Protein AF-A0A7V6UQ34-F1 (afdb_monomer_lite)

Radius of gyration: 12.02 Å; chains: 1; bounding box: 27×30×29 Å

pLDDT: mean 89.64, std 3.93, range [78.12, 95.5]

Secondary structure (DSSP, 8-state):
--HHHHHHHT-EEESEETTEEPPTTTT-S-EEE--TTT-GGGGSHHHHTT--BS-------

Foldseek 3Di:
DDPVVCVVQVWDWDQDDPNHGADLVGLDRTWTDGPCVVDVVCPDPVNVVVGDGPDDDDDDD

Structure (mmCIF, N/CA/C/O backbone):
data_AF-A0A7V6UQ34-F1
#
_entry.id   AF-A0A7V6UQ34-F1
#
loop_
_atom_site.group_PDB
_atom_site.id
_atom_site.type_symbol
_atom_site.label_atom_id
_atom_site.label_alt_id
_atom_site.label_comp_id
_atom_site.label_asym_id
_atom_site.label_entity_id
_atom_site.label_seq_id
_atom_site.pdbx_PDB_ins_code
_atom_site.Cartn_x
_atom_site.Cartn_y
_atom_site.Cartn_z
_atom_site.occupancy
_atom_site.B_iso_or_equiv
_atom_site.auth_seq_id
_atom_site.auth_comp_id
_atom_site.auth_asym_id
_atom_site.auth_atom_id
_atom_site.pdbx_PDB_model_num
ATOM 1 N N . ILE A 1 1 ? 7.206 9.546 -4.181 1.00 78.62 1 ILE A N 1
ATOM 2 C CA . ILE A 1 1 ? 6.706 8.408 -4.988 1.00 78.62 1 ILE A CA 1
ATOM 3 C C . ILE A 1 1 ? 5.980 9.038 -6.155 1.00 78.62 1 ILE A C 1
ATOM 5 O O . ILE A 1 1 ? 5.258 9.992 -5.902 1.00 78.62 1 ILE A O 1
ATOM 9 N N . ASP A 1 2 ? 6.230 8.605 -7.385 1.00 86.25 2 ASP A N 1
ATOM 10 C CA . ASP A 1 2 ? 5.551 9.201 -8.537 1.00 86.25 2 ASP A CA 1
ATOM 11 C C . ASP A 1 2 ? 4.096 8.701 -8.588 1.00 86.25 2 ASP A C 1
ATOM 13 O O . ASP A 1 2 ? 3.847 7.500 -8.467 1.00 86.25 2 ASP A O 1
ATOM 17 N N . ILE A 1 3 ? 3.130 9.608 -8.751 1.00 86.50 3 ILE A N 1
ATOM 18 C CA . ILE A 1 3 ? 1.704 9.268 -8.837 1.00 86.50 3 ILE A CA 1
ATOM 19 C C . ILE A 1 3 ? 1.413 8.339 -10.026 1.00 86.50 3 ILE A C 1
ATOM 21 O O . ILE A 1 3 ? 0.542 7.472 -9.941 1.00 86.50 3 ILE A O 1
ATOM 25 N N . ALA A 1 4 ? 2.185 8.450 -11.112 1.00 90.31 4 ALA A N 1
ATOM 26 C CA . ALA A 1 4 ? 2.051 7.574 -12.269 1.00 90.31 4 ALA A CA 1
ATOM 27 C C . ALA A 1 4 ? 2.372 6.109 -11.923 1.00 90.31 4 ALA A C 1
ATOM 29 O O . ALA A 1 4 ? 1.805 5.193 -12.525 1.00 90.31 4 ALA A O 1
ATOM 30 N N . GLU A 1 5 ? 3.225 5.861 -10.920 1.00 88.88 5 GLU A N 1
ATOM 31 C CA . GLU A 1 5 ? 3.514 4.504 -10.446 1.00 88.88 5 GLU A CA 1
ATOM 32 C C . GLU A 1 5 ? 2.288 3.854 -9.799 1.00 88.88 5 GLU A C 1
ATOM 34 O O . GLU A 1 5 ? 2.105 2.645 -9.935 1.00 88.88 5 GLU A O 1
ATOM 39 N N . PHE A 1 6 ? 1.417 4.627 -9.142 1.00 90.12 6 PHE A N 1
ATOM 40 C CA . PHE A 1 6 ? 0.206 4.071 -8.534 1.00 90.12 6 PHE A CA 1
ATOM 41 C C . PHE A 1 6 ? -0.719 3.471 -9.587 1.00 90.12 6 PHE A C 1
ATOM 43 O O . PHE A 1 6 ? -1.183 2.342 -9.422 1.00 90.12 6 PHE A O 1
ATOM 50 N N . ALA A 1 7 ? -0.922 4.190 -10.693 1.00 90.06 7 ALA A N 1
ATOM 51 C CA . ALA A 1 7 ? -1.703 3.698 -11.821 1.00 90.06 7 ALA A CA 1
ATOM 52 C C . ALA A 1 7 ? -1.003 2.528 -12.530 1.00 90.06 7 ALA A C 1
ATOM 54 O O . ALA A 1 7 ? -1.646 1.533 -12.853 1.00 90.06 7 ALA A O 1
ATOM 55 N N . ARG A 1 8 ? 0.319 2.618 -12.729 1.00 92.38 8 ARG A N 1
ATOM 56 C CA . ARG A 1 8 ? 1.117 1.575 -13.394 1.00 92.38 8 ARG A CA 1
ATOM 57 C C . ARG A 1 8 ? 1.066 0.232 -12.664 1.00 92.38 8 ARG A C 1
ATOM 59 O O . ARG A 1 8 ? 0.997 -0.801 -13.322 1.00 92.38 8 ARG A O 1
ATOM 66 N N . PHE A 1 9 ? 1.144 0.248 -11.335 1.00 93.38 9 PHE A N 1
ATOM 67 C CA . PHE A 1 9 ? 1.214 -0.968 -10.521 1.00 93.38 9 PHE A CA 1
ATOM 68 C C . PHE A 1 9 ? -0.113 -1.383 -9.904 1.00 93.38 9 PHE A C 1
ATOM 70 O O . PHE A 1 9 ? -0.140 -2.379 -9.196 1.00 93.38 9 PHE A O 1
ATOM 77 N N . GLY A 1 10 ? -1.194 -0.624 -10.097 1.00 92.69 10 GLY A N 1
ATOM 78 C CA . GLY A 1 10 ? -2.459 -0.909 -9.421 1.00 92.69 10 GLY A CA 1
ATOM 79 C C . GLY A 1 10 ? -2.315 -0.885 -7.897 1.00 92.69 10 GLY A C 1
ATOM 80 O O . GLY A 1 10 ? -2.788 -1.790 -7.212 1.00 92.69 10 GLY A O 1
ATOM 81 N N . VAL A 1 11 ? -1.619 0.125 -7.366 1.00 93.19 11 VAL A N 1
ATOM 82 C CA . VAL A 1 11 ? -1.460 0.300 -5.915 1.00 93.19 11 VAL A CA 1
ATOM 83 C C . VAL A 1 11 ? -2.827 0.530 -5.285 1.00 93.19 11 VAL A C 1
ATOM 85 O O . VAL A 1 11 ? -3.610 1.350 -5.764 1.00 93.19 11 VAL A O 1
ATOM 88 N N . ILE A 1 12 ? -3.100 -0.172 -4.187 1.00 93.06 12 ILE A N 1
ATOM 89 C CA . ILE A 1 12 ? -4.364 -0.054 -3.457 1.00 93.06 12 ILE A CA 1
ATOM 90 C C . ILE A 1 12 ? -4.144 0.491 -2.051 1.00 93.06 12 ILE A C 1
ATOM 92 O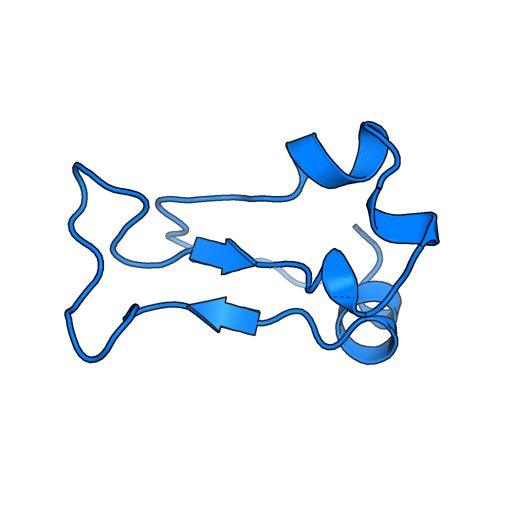 O . ILE A 1 12 ? -3.084 0.315 -1.447 1.00 93.06 12 ILE A O 1
ATOM 96 N N . VAL A 1 13 ? -5.197 1.099 -1.509 1.00 93.62 13 VAL A N 1
ATOM 97 C CA . VAL A 1 13 ? -5.325 1.350 -0.074 1.00 93.62 13 VAL A CA 1
ATOM 98 C C . VAL A 1 13 ? -6.253 0.285 0.498 1.00 93.62 13 VAL A C 1
ATOM 100 O O . VAL A 1 13 ? -7.460 0.295 0.257 1.00 93.62 13 VAL A O 1
ATOM 103 N N . ALA A 1 14 ? -5.682 -0.661 1.235 1.00 94.31 14 ALA A N 1
ATOM 104 C CA . ALA A 1 14 ? -6.425 -1.715 1.901 1.00 94.31 14 ALA A CA 1
ATOM 105 C C . ALA A 1 14 ? -6.960 -1.219 3.252 1.00 94.31 14 ALA A C 1
ATOM 107 O O . ALA A 1 14 ? -6.226 -0.625 4.043 1.00 94.31 14 ALA A O 1
ATOM 108 N N . TYR A 1 15 ? -8.234 -1.507 3.519 1.00 94.12 15 TYR A N 1
ATOM 109 C CA . TYR A 1 15 ? -8.879 -1.330 4.829 1.00 94.12 15 TYR A CA 1
ATOM 110 C C . TYR A 1 15 ? -9.352 -2.663 5.435 1.00 94.12 15 TYR A C 1
ATOM 112 O O . TYR A 1 15 ? -9.729 -2.733 6.606 1.00 94.12 15 TYR A O 1
ATOM 120 N N . GLN A 1 16 ? -9.332 -3.733 4.638 1.00 94.56 16 GLN A N 1
ATOM 121 C CA . GLN A 1 16 ? -9.691 -5.090 5.030 1.00 94.56 16 GLN A CA 1
ATOM 122 C C . GLN A 1 16 ? -8.802 -6.111 4.315 1.00 94.56 16 GLN A C 1
ATOM 124 O O . GLN A 1 16 ? -8.324 -5.854 3.210 1.00 94.56 16 GLN A O 1
ATOM 129 N N . MET A 1 17 ? -8.626 -7.274 4.935 1.00 93.75 17 MET A N 1
ATOM 130 C CA . MET A 1 17 ? -7.922 -8.432 4.391 1.00 93.75 17 MET A CA 1
ATOM 131 C C . MET A 1 17 ? -8.705 -9.692 4.762 1.00 93.75 17 MET A C 1
ATOM 133 O O . MET A 1 17 ? -9.163 -9.821 5.897 1.00 93.75 17 MET A O 1
ATOM 137 N N . ASP A 1 18 ? -8.924 -10.586 3.796 1.00 94.56 18 ASP A N 1
ATOM 138 C CA . ASP A 1 18 ? -9.710 -11.819 3.974 1.00 94.56 18 ASP A CA 1
ATOM 139 C C . ASP A 1 18 ? -11.092 -11.587 4.620 1.00 94.56 18 ASP A C 1
ATOM 141 O O . ASP A 1 18 ? -11.549 -12.338 5.484 1.00 94.56 18 ASP A O 1
ATOM 145 N N . GLY A 1 19 ? -11.752 -10.490 4.232 1.00 95.50 19 GLY A N 1
ATOM 146 C CA . GLY A 1 19 ? -13.066 -10.089 4.746 1.00 95.50 19 GLY A CA 1
ATOM 147 C C . GLY A 1 19 ? -13.064 -9.528 6.173 1.00 95.50 19 GLY A C 1
ATOM 148 O O . GLY A 1 19 ? -14.134 -9.268 6.723 1.00 95.50 19 GLY A O 1
ATOM 149 N N . LYS A 1 20 ? -11.892 -9.333 6.793 1.00 95.19 20 LYS A N 1
ATOM 150 C CA . LYS A 1 20 ? -11.750 -8.763 8.140 1.00 95.19 20 LYS A CA 1
ATOM 151 C C . LYS A 1 20 ? -11.128 -7.365 8.080 1.00 95.19 20 LYS A C 1
ATOM 153 O O . LYS A 1 20 ? -10.155 -7.178 7.351 1.00 95.19 20 LYS A O 1
ATOM 158 N N . PRO A 1 21 ? -11.632 -6.386 8.852 1.00 94.31 21 PRO A N 1
ATOM 159 C CA . PRO A 1 21 ? -11.004 -5.071 8.950 1.00 94.31 21 PRO A CA 1
ATOM 160 C C . PRO A 1 21 ? -9.564 -5.161 9.461 1.00 94.31 21 PRO A C 1
ATOM 162 O O . PRO A 1 21 ? -9.272 -5.943 10.368 1.00 94.31 21 PRO A O 1
ATOM 165 N N . LEU A 1 22 ? -8.679 -4.325 8.917 1.00 93.69 22 LEU A N 1
ATOM 166 C CA . LEU A 1 22 ? -7.322 -4.181 9.436 1.00 93.69 22 LEU A CA 1
ATOM 167 C C . LEU A 1 22 ? -7.356 -3.446 10.782 1.00 93.69 22 LEU A C 1
ATOM 169 O O . LEU A 1 22 ? -7.952 -2.374 10.912 1.00 93.69 22 LEU A O 1
ATOM 173 N N . LEU A 1 23 ? -6.693 -4.008 11.790 1.00 91.94 23 LEU A N 1
ATOM 174 C CA . LEU A 1 23 ? -6.623 -3.418 13.127 1.00 91.94 23 LEU A CA 1
ATOM 175 C C . LEU A 1 23 ? -5.417 -2.476 13.235 1.00 91.94 23 LEU A C 1
ATOM 177 O O . LEU A 1 23 ? -4.397 -2.733 12.602 1.00 91.94 23 LEU A O 1
ATOM 181 N N . PRO A 1 24 ? -5.44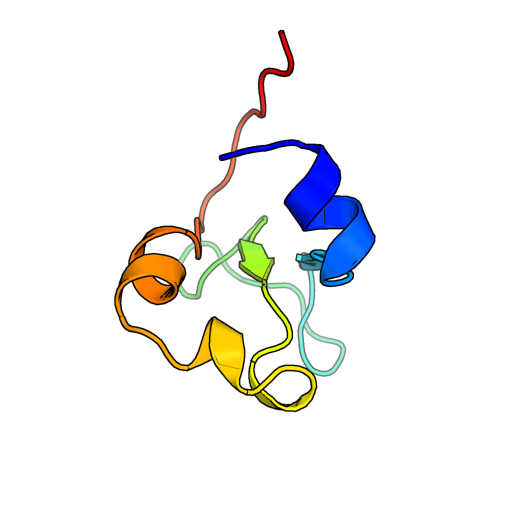4 -1.435 14.086 1.00 88.94 24 PRO A N 1
ATOM 182 C CA . PRO A 1 24 ? -4.281 -0.562 14.293 1.00 88.94 24 PRO A CA 1
ATOM 183 C C . PRO A 1 24 ? -3.003 -1.304 14.715 1.00 88.94 24 PRO A C 1
ATOM 185 O O . PRO A 1 24 ? -1.898 -0.863 14.401 1.00 88.94 24 PRO A O 1
ATOM 188 N N . SER A 1 25 ? -3.162 -2.431 15.415 1.00 89.69 25 SER A N 1
ATOM 189 C CA . SER A 1 25 ? -2.080 -3.333 15.820 1.00 89.69 25 SER A CA 1
ATOM 190 C C . SER A 1 25 ? -1.544 -4.204 14.680 1.00 89.69 25 SER A C 1
ATOM 192 O O . SER A 1 25 ? -0.456 -4.755 14.809 1.00 89.69 25 SER A O 1
ATOM 194 N N . ASP A 1 26 ? -2.293 -4.346 13.585 1.00 84.88 26 ASP A N 1
ATOM 195 C CA . ASP A 1 26 ? -1.926 -5.142 12.414 1.00 84.88 26 ASP A CA 1
ATOM 196 C C . ASP A 1 26 ? -2.252 -4.387 11.118 1.00 84.88 26 ASP A C 1
ATOM 198 O O . ASP A 1 26 ? -3.265 -4.619 10.458 1.00 84.88 26 ASP A O 1
ATOM 202 N N . LYS A 1 27 ? -1.366 -3.438 10.787 1.00 87.12 27 LYS A N 1
ATOM 203 C CA . LYS A 1 27 ? -1.322 -2.677 9.521 1.00 87.12 27 LYS A CA 1
ATOM 204 C C . LYS A 1 27 ? -2.547 -1.801 9.224 1.00 87.12 27 LYS A C 1
ATOM 206 O O . LYS A 1 27 ? -2.593 -1.166 8.181 1.00 87.12 27 LYS A O 1
ATOM 211 N N . GLY A 1 28 ? -3.512 -1.703 10.129 1.00 88.06 28 GLY A N 1
ATOM 212 C CA . GLY A 1 28 ? -4.693 -0.861 9.973 1.00 88.06 28 GLY A CA 1
ATOM 213 C C . GLY A 1 28 ? -4.508 0.585 10.448 1.00 88.06 28 GLY A C 1
ATOM 214 O O . GLY A 1 28 ? -3.446 0.957 10.947 1.00 88.06 28 GLY A O 1
ATOM 215 N N . PRO A 1 29 ? -5.559 1.416 10.327 1.00 89.62 29 PRO A N 1
ATOM 216 C CA . PRO A 1 29 ? -6.819 1.118 9.633 1.00 89.62 29 PRO A CA 1
ATOM 217 C C . PRO A 1 29 ? -6.689 1.170 8.102 1.00 89.62 29 PRO A C 1
ATOM 219 O O . PRO A 1 29 ? -7.533 0.620 7.404 1.00 89.62 29 PRO A O 1
ATOM 222 N N . LEU A 1 30 ? -5.637 1.817 7.591 1.00 94.00 30 LEU A N 1
ATOM 223 C CA . LEU A 1 30 ? -5.351 1.972 6.168 1.00 94.00 30 LEU 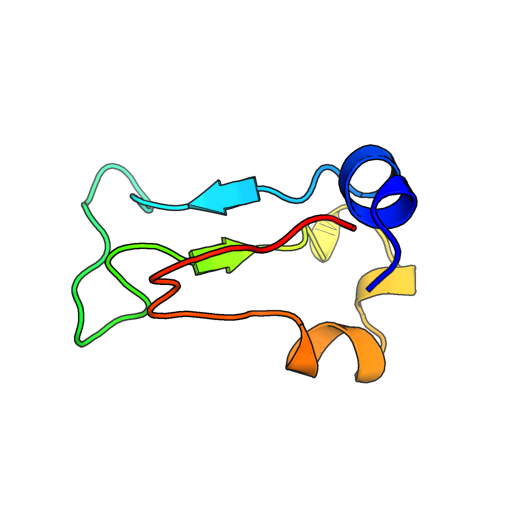A CA 1
ATOM 224 C C . LEU A 1 30 ? -3.902 1.580 5.876 1.00 94.00 30 LEU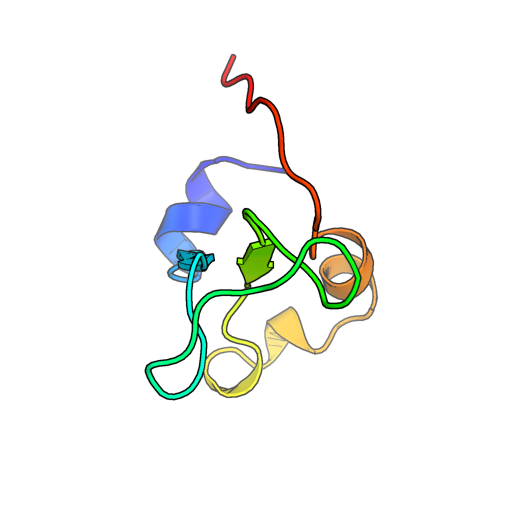 A C 1
ATOM 226 O O . LEU A 1 30 ? -2.979 2.019 6.574 1.00 94.00 30 LEU A O 1
ATOM 230 N N . TRP A 1 31 ? -3.723 0.801 4.813 1.00 93.94 31 TRP A N 1
ATOM 231 C CA . TRP A 1 31 ? -2.433 0.285 4.370 1.00 93.94 31 TRP A CA 1
ATOM 232 C C . TRP A 1 31 ? -2.255 0.450 2.861 1.00 93.94 31 TRP A C 1
ATOM 234 O O . TRP A 1 31 ? -3.105 0.012 2.090 1.00 93.94 31 TRP A O 1
ATOM 244 N N . ILE A 1 32 ? -1.148 1.056 2.432 1.00 92.56 32 ILE A N 1
ATOM 245 C CA . ILE A 1 32 ? -0.754 1.108 1.021 1.00 92.56 32 ILE A CA 1
ATOM 246 C C . ILE A 1 32 ? -0.108 -0.225 0.639 1.00 92.56 32 ILE A C 1
ATOM 248 O O . ILE A 1 32 ? 0.917 -0.605 1.209 1.00 92.56 32 ILE A O 1
ATOM 252 N N . VAL A 1 33 ? -0.677 -0.902 -0.359 1.00 92.69 33 VAL A N 1
ATOM 253 C CA . VAL A 1 33 ? -0.213 -2.211 -0.833 1.00 92.69 33 VAL A CA 1
ATOM 254 C C . VAL A 1 33 ? 0.158 -2.136 -2.308 1.00 92.69 33 VAL A C 1
ATOM 256 O O . VAL A 1 33 ? -0.649 -1.736 -3.148 1.00 92.69 33 VAL A O 1
ATOM 259 N N . TYR A 1 34 ? 1.378 -2.571 -2.621 1.00 93.06 34 TYR A N 1
ATOM 260 C CA . TYR A 1 34 ? 1.825 -2.797 -3.994 1.00 93.06 34 TYR A CA 1
ATOM 261 C C . TYR A 1 34 ? 1.693 -4.291 -4.331 1.00 93.06 34 TYR A C 1
ATOM 263 O O . TYR A 1 34 ? 2.197 -5.114 -3.563 1.00 93.06 34 TYR A O 1
ATOM 271 N N . PRO A 1 35 ? 1.084 -4.685 -5.462 1.00 92.25 35 PRO A N 1
ATOM 272 C CA . PRO A 1 35 ? 0.862 -6.093 -5.794 1.00 92.25 35 PRO A CA 1
ATOM 273 C C . PRO A 1 35 ? 2.147 -6.768 -6.301 1.00 92.25 35 PRO A C 1
ATOM 275 O O . PRO A 1 35 ? 2.346 -6.992 -7.495 1.00 92.25 35 PRO A O 1
ATOM 278 N N . ARG A 1 36 ? 3.043 -7.105 -5.367 1.00 90.94 36 ARG A N 1
ATOM 279 C CA . ARG A 1 36 ? 4.373 -7.681 -5.639 1.00 90.94 36 ARG A CA 1
ATOM 280 C C . ARG A 1 36 ? 4.364 -8.924 -6.515 1.00 90.94 36 ARG A C 1
ATOM 282 O O . ARG A 1 36 ? 5.270 -9.098 -7.326 1.00 90.94 36 ARG A O 1
ATOM 289 N N . ASP A 1 37 ? 3.343 -9.755 -6.371 1.00 90.38 37 ASP A N 1
ATOM 290 C CA . ASP A 1 37 ? 3.235 -11.003 -7.125 1.00 90.38 37 ASP A CA 1
ATOM 291 C C . ASP A 1 37 ? 2.890 -10.768 -8.603 1.00 90.38 37 ASP A C 1
ATOM 293 O O . ASP A 1 37 ? 3.163 -11.623 -9.442 1.00 90.38 37 ASP A O 1
ATOM 297 N N . GLN A 1 38 ? 2.331 -9.600 -8.941 1.00 91.38 38 GLN A N 1
ATOM 298 C CA . GLN A 1 38 ? 1.928 -9.248 -10.306 1.00 91.38 38 GLN A CA 1
ATOM 299 C C . GLN A 1 38 ? 3.039 -8.541 -11.093 1.00 91.38 38 GLN A C 1
ATOM 301 O O . GLN A 1 38 ? 3.022 -8.557 -12.323 1.00 91.38 38 GLN A O 1
ATOM 306 N N . HIS A 1 39 ? 4.032 -7.954 -10.411 1.00 90.69 39 HIS A N 1
ATOM 307 C CA . HIS A 1 39 ? 5.113 -7.210 -11.059 1.00 90.69 39 HIS A CA 1
ATOM 308 C C . HIS A 1 39 ? 6.477 -7.565 -10.460 1.00 90.69 39 HIS A C 1
ATOM 310 O O . HIS A 1 39 ? 6.793 -7.207 -9.326 1.00 90.69 39 HIS A O 1
ATOM 316 N N . ALA A 1 40 ? 7.336 -8.208 -11.257 1.00 91.00 40 ALA A N 1
ATOM 317 C CA . ALA A 1 40 ? 8.663 -8.644 -10.814 1.00 91.00 40 ALA A CA 1
ATOM 318 C C . ALA A 1 40 ? 9.550 -7.491 -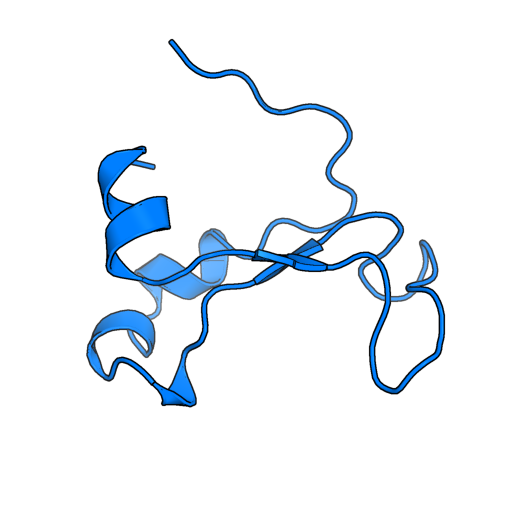10.305 1.00 91.00 40 ALA A C 1
ATOM 320 O O . ALA A 1 40 ? 10.340 -7.686 -9.385 1.00 91.00 40 ALA A O 1
ATOM 321 N N . GLU A 1 41 ? 9.389 -6.286 -10.856 1.00 90.88 41 GLU A N 1
ATOM 322 C CA . GLU A 1 41 ? 10.104 -5.076 -10.430 1.00 90.88 41 GLU A CA 1
ATOM 323 C C . GLU A 1 41 ? 9.793 -4.651 -8.989 1.00 90.88 41 GLU A C 1
ATOM 325 O O . GLU A 1 41 ? 10.670 -4.131 -8.303 1.00 90.88 41 GLU A O 1
ATOM 330 N N . LEU A 1 42 ? 8.596 -4.957 -8.476 1.00 90.38 42 LEU A N 1
ATOM 331 C CA . LEU A 1 42 ? 8.211 -4.635 -7.100 1.00 90.38 42 LEU A CA 1
ATOM 332 C C . LEU A 1 42 ? 8.924 -5.504 -6.054 1.00 90.38 42 LEU A C 1
ATOM 334 O O . LEU A 1 42 ? 8.844 -5.213 -4.860 1.00 90.38 42 LEU A O 1
ATOM 338 N N . ARG A 1 43 ? 9.624 -6.566 -6.473 1.00 89.62 43 ARG A N 1
ATOM 339 C CA . ARG A 1 43 ? 10.421 -7.439 -5.591 1.00 89.62 43 ARG A CA 1
ATOM 340 C C . ARG A 1 43 ? 11.740 -6.792 -5.163 1.00 89.62 43 ARG A C 1
ATOM 342 O O . ARG A 1 43 ? 12.431 -7.331 -4.306 1.00 89.62 43 ARG A O 1
ATOM 349 N N . ASP A 1 44 ? 12.083 -5.649 -5.749 1.00 90.25 44 ASP A N 1
ATOM 350 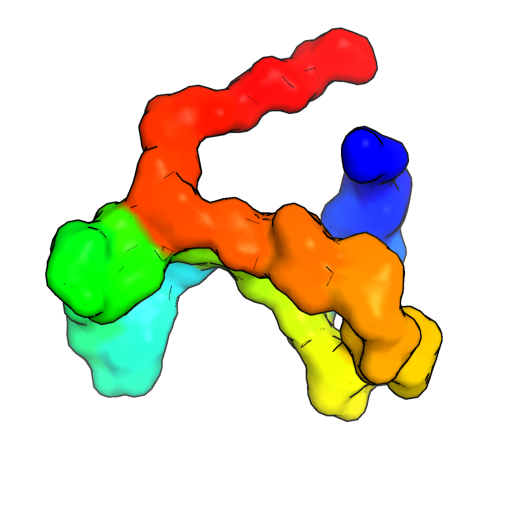C CA . ASP A 1 44 ? 13.204 -4.826 -5.319 1.00 90.25 44 ASP A CA 1
ATOM 351 C C . ASP A 1 44 ? 12.919 -4.193 -3.942 1.00 90.25 44 ASP A C 1
ATOM 353 O O . ASP A 1 44 ? 11.812 -3.711 -3.669 1.00 90.25 44 ASP A O 1
ATOM 357 N N . ILE A 1 45 ? 13.936 -4.180 -3.075 1.00 87.00 45 ILE A N 1
ATOM 358 C CA . ILE A 1 45 ? 13.860 -3.663 -1.701 1.00 87.00 45 ILE A CA 1
ATOM 359 C C . ILE A 1 45 ? 13.444 -2.186 -1.637 1.00 87.00 45 ILE A C 1
ATOM 361 O O . ILE A 1 45 ? 12.845 -1.737 -0.664 1.00 87.00 45 ILE A O 1
ATOM 365 N N . ARG A 1 46 ? 13.686 -1.404 -2.694 1.00 87.31 46 ARG A N 1
ATOM 366 C CA . ARG A 1 46 ? 13.274 0.008 -2.774 1.00 87.31 46 ARG A CA 1
ATOM 367 C C . ARG A 1 46 ? 11.755 0.195 -2.694 1.00 87.31 46 ARG A C 1
ATOM 369 O O . ARG A 1 46 ? 11.305 1.279 -2.317 1.00 87.31 46 ARG A O 1
ATOM 376 N N . TYR A 1 47 ? 10.970 -0.829 -3.037 1.00 85.19 47 TYR A N 1
ATOM 377 C CA . TYR A 1 47 ? 9.510 -0.793 -2.934 1.00 85.19 47 TYR A CA 1
ATOM 378 C C . TYR A 1 47 ? 8.991 -1.241 -1.561 1.00 85.19 47 TYR A C 1
ATOM 380 O O . TYR A 1 47 ? 7.881 -0.855 -1.202 1.00 85.19 47 TYR A O 1
ATOM 388 N N . ASP A 1 48 ? 9.789 -1.961 -0.760 1.00 83.19 48 ASP A N 1
ATOM 389 C CA . ASP A 1 48 ? 9.404 -2.369 0.602 1.00 83.19 48 ASP A CA 1
ATOM 390 C C . ASP A 1 48 ? 9.124 -1.161 1.494 1.00 83.19 48 ASP A C 1
ATOM 392 O O . ASP A 1 48 ? 8.119 -1.105 2.199 1.00 83.19 48 ASP A O 1
ATOM 396 N N . TYR A 1 49 ? 9.973 -0.136 1.406 1.00 82.94 49 TYR A N 1
ATOM 397 C CA . TYR A 1 49 ? 9.826 1.085 2.200 1.00 82.94 49 TYR A CA 1
ATOM 398 C C . TYR A 1 49 ? 8.576 1.906 1.845 1.00 82.94 49 TYR A C 1
ATOM 400 O O . TYR A 1 49 ? 8.238 2.846 2.559 1.00 82.94 49 TYR A O 1
ATOM 408 N N . ARG A 1 50 ? 7.886 1.577 0.745 1.00 85.81 50 ARG A N 1
ATOM 409 C CA . ARG A 1 50 ? 6.691 2.296 0.276 1.00 85.81 50 ARG A CA 1
ATOM 410 C C . ARG A 1 50 ? 5.387 1.707 0.816 1.00 85.81 50 ARG A C 1
ATOM 412 O O . ARG A 1 50 ? 4.323 2.273 0.572 1.00 85.81 50 ARG A O 1
ATOM 419 N N . TRP A 1 51 ? 5.454 0.592 1.543 1.00 84.94 51 TRP A N 1
ATOM 420 C CA . TRP A 1 51 ? 4.306 -0.079 2.155 1.00 84.94 51 TRP A CA 1
ATOM 421 C C . TRP A 1 51 ? 3.895 0.620 3.456 1.00 84.94 51 TRP A C 1
ATOM 423 O O . TRP A 1 51 ? 4.142 0.142 4.565 1.00 84.94 51 TRP A O 1
ATOM 433 N N . VAL A 1 52 ? 3.291 1.798 3.313 1.00 88.81 52 VAL A N 1
ATOM 434 C CA . VAL A 1 52 ? 2.909 2.664 4.436 1.00 88.81 52 VAL A CA 1
ATOM 435 C C . VAL A 1 52 ? 1.640 2.140 5.101 1.00 88.81 52 VAL A C 1
ATOM 437 O O . VAL A 1 52 ? 0.597 2.035 4.461 1.00 88.81 52 VAL A O 1
ATOM 440 N N . TRP A 1 53 ? 1.714 1.854 6.397 1.00 89.31 53 TRP A N 1
ATOM 441 C CA . TRP A 1 53 ? 0.581 1.495 7.255 1.00 89.31 53 TRP A CA 1
ATOM 442 C C . TRP A 1 53 ? 0.279 2.628 8.245 1.00 89.31 53 TRP A C 1
ATOM 444 O O . TRP A 1 53 ? 1.084 3.545 8.408 1.00 89.31 53 TRP A O 1
ATOM 454 N N . GLN A 1 54 ? -0.900 2.586 8.879 1.00 86.50 54 GLN A N 1
ATOM 455 C CA . GLN A 1 54 ? -1.439 3.701 9.677 1.00 86.50 54 GLN A CA 1
ATOM 456 C C . GLN A 1 54 ? -1.510 5.026 8.893 1.00 86.50 54 GLN A C 1
ATOM 458 O O . GLN A 1 54 ? -1.310 6.112 9.446 1.00 86.50 54 GLN A O 1
ATOM 463 N N . LEU A 1 55 ? -1.819 4.946 7.594 1.00 86.69 55 LEU A N 1
ATOM 464 C CA . LEU A 1 55 ? -1.974 6.127 6.751 1.00 86.69 55 LEU A CA 1
ATOM 465 C C . LEU A 1 55 ? -3.104 7.016 7.300 1.00 86.69 55 LEU A C 1
ATOM 467 O O . LEU A 1 55 ? -4.246 6.575 7.415 1.00 86.69 55 LEU A O 1
ATOM 471 N N . ARG A 1 56 ? -2.782 8.269 7.641 1.00 86.44 56 ARG A N 1
ATOM 472 C CA . ARG A 1 56 ? -3.763 9.269 8.111 1.00 86.44 56 ARG A CA 1
ATOM 473 C C . ARG A 1 56 ? -4.132 10.292 7.047 1.00 86.44 56 ARG A C 1
ATOM 475 O O . ARG A 1 56 ? -5.255 10.782 7.039 1.00 86.44 56 ARG A O 1
ATOM 482 N N . TRP A 1 57 ? -3.181 10.632 6.186 1.00 85.81 57 TRP A N 1
ATOM 483 C CA . TRP A 1 57 ? -3.351 11.628 5.143 1.00 85.81 57 TRP A CA 1
ATOM 484 C C . TRP A 1 57 ? -2.386 11.344 3.993 1.00 85.81 57 TRP A C 1
ATOM 486 O O . TRP A 1 57 ? -1.306 10.796 4.223 1.00 85.81 57 TRP A O 1
ATOM 496 N N . LEU A 1 58 ? -2.792 11.699 2.779 1.00 85.12 58 LEU A N 1
ATOM 497 C CA . LEU A 1 58 ? -1.981 11.626 1.572 1.00 85.12 58 LEU A CA 1
ATOM 498 C C . LEU A 1 58 ? -2.077 12.983 0.882 1.00 85.12 58 LEU A C 1
ATOM 500 O O . LEU A 1 58 ? -3.180 13.402 0.535 1.00 85.12 58 LEU A O 1
ATOM 504 N N . ASP A 1 59 ? -0.930 13.630 0.704 1.00 88.31 59 ASP A N 1
ATOM 505 C CA . ASP A 1 59 ? -0.820 14.832 -0.115 1.00 88.31 59 ASP A CA 1
ATOM 506 C C . ASP A 1 59 ? -0.471 14.455 -1.549 1.00 88.31 59 ASP A C 1
ATOM 508 O O . ASP A 1 59 ? 0.315 13.528 -1.772 1.00 88.31 59 ASP A O 1
ATOM 512 N N . ILE A 1 60 ? -1.034 15.183 -2.504 1.00 83.38 60 ILE A N 1
ATOM 513 C CA . ILE A 1 60 ? -0.710 15.046 -3.920 1.00 83.38 60 ILE A CA 1
ATOM 514 C C . ILE A 1 60 ? -0.492 16.461 -4.447 1.00 83.38 60 ILE A C 1
ATOM 516 O O . ILE A 1 60 ? -1.454 17.213 -4.601 1.00 83.38 60 ILE A O 1
ATOM 520 N N . GLU A 1 61 ? 0.771 16.794 -4.707 1.00 78.12 61 GLU A N 1
ATOM 521 C CA . GLU A 1 61 ? 1.196 18.042 -5.356 1.00 78.12 61 GLU A CA 1
ATOM 522 C C . GLU A 1 61 ? 1.414 17.848 -6.861 1.00 78.12 61 GLU A C 1
ATOM 524 O O . GLU A 1 61 ? 1.932 16.774 -7.259 1.00 78.12 61 GLU A O 1
#

Sequence (61 aa):
IDIAEFARFGVIVAYQMDGKPLLPSDKGPLWIVYPRDQHAELRDIRYDYRWVWQLRWLDIE